Protein AF-A0A350JI44-F1 (afdb_monomer_lite)

Structure (mmCIF, N/CA/C/O backbone):
data_AF-A0A350JI44-F1
#
_entry.id   AF-A0A350JI44-F1
#
loop_
_atom_site.group_PDB
_atom_site.id
_atom_site.type_symbol
_atom_site.label_atom_id
_atom_site.label_alt_id
_atom_site.label_comp_id
_atom_site.label_asym_id
_atom_site.label_entity_id
_atom_site.label_seq_id
_atom_site.pdbx_PDB_ins_code
_atom_site.Cartn_x
_atom_site.Cartn_y
_atom_site.Cartn_z
_atom_site.occupancy
_atom_site.B_iso_or_equiv
_atom_site.auth_seq_id
_atom_site.auth_comp_id
_atom_site.auth_asym_id
_atom_site.auth_atom_id
_atom_site.pdbx_PDB_model_num
ATOM 1 N N . MET A 1 1 ? 23.380 -35.652 -24.282 1.00 51.34 1 MET A N 1
ATOM 2 C CA . MET A 1 1 ? 24.357 -34.605 -23.941 1.00 51.34 1 MET A CA 1
ATOM 3 C C . MET A 1 1 ? 23.623 -33.312 -24.211 1.00 51.34 1 MET A C 1
ATOM 5 O O . MET A 1 1 ? 23.260 -33.087 -25.354 1.00 51.34 1 MET A O 1
ATOM 9 N N . TRP A 1 2 ? 23.188 -32.619 -23.165 1.00 71.44 2 TRP A N 1
ATOM 10 C CA . TRP A 1 2 ? 22.486 -31.350 -23.331 1.00 71.44 2 TRP A CA 1
ATOM 11 C C . TRP A 1 2 ? 23.574 -30.292 -23.439 1.00 71.44 2 TRP A C 1
ATOM 13 O O . TRP A 1 2 ? 24.384 -30.178 -22.524 1.00 71.44 2 TRP A O 1
ATOM 23 N N . GLU A 1 3 ? 23.664 -29.625 -24.584 1.00 63.78 3 GLU A N 1
ATOM 24 C CA . GLU A 1 3 ? 24.556 -28.482 -24.739 1.00 63.78 3 GLU A CA 1
ATOM 25 C C . GLU A 1 3 ? 23.861 -27.279 -24.100 1.00 63.78 3 GLU A C 1
ATOM 27 O O . GLU A 1 3 ? 22.750 -26.908 -24.484 1.00 63.78 3 GLU A O 1
ATOM 32 N N . GLU A 1 4 ? 24.477 -26.744 -23.048 1.00 73.50 4 GLU A N 1
ATOM 33 C CA . GLU A 1 4 ? 24.036 -25.533 -22.363 1.00 73.50 4 GLU A CA 1
ATOM 34 C C . GLU A 1 4 ? 24.238 -24.356 -23.322 1.00 73.50 4 GLU A C 1
ATOM 36 O O . GLU A 1 4 ? 25.338 -23.826 -23.454 1.00 73.50 4 GLU A O 1
ATOM 41 N N . GLY A 1 5 ? 23.185 -24.005 -24.062 1.00 76.94 5 GLY A N 1
ATOM 42 C CA . GLY A 1 5 ? 23.188 -22.824 -24.917 1.00 76.94 5 GLY A CA 1
ATOM 43 C C . GLY A 1 5 ? 23.379 -21.558 -24.084 1.00 76.94 5 GLY A C 1
ATOM 44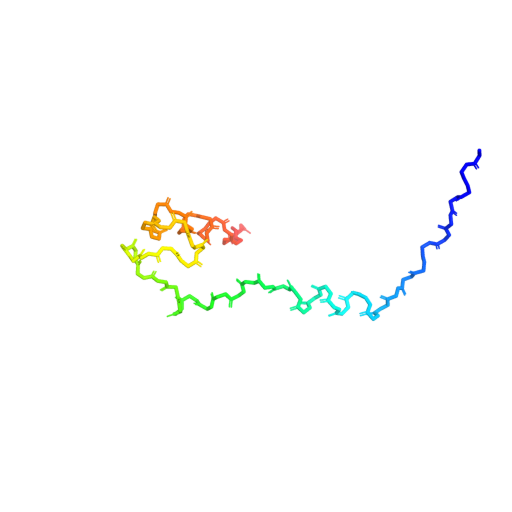 O O . GLY A 1 5 ? 22.779 -21.417 -23.014 1.00 76.94 5 GLY A O 1
ATOM 45 N N . GLU A 1 6 ? 24.217 -20.647 -24.579 1.00 74.69 6 GLU A N 1
ATOM 46 C CA . GLU A 1 6 ? 24.434 -19.350 -23.949 1.00 74.69 6 GLU A CA 1
ATOM 47 C C . GLU A 1 6 ? 23.116 -18.574 -23.909 1.00 74.69 6 GLU A C 1
ATOM 49 O O . GLU A 1 6 ? 22.451 -18.366 -24.925 1.00 74.69 6 GLU A O 1
ATOM 54 N N . TRP A 1 7 ? 22.712 -18.179 -22.705 1.00 81.31 7 TRP A N 1
ATOM 55 C CA . TRP A 1 7 ? 21.578 -17.289 -22.529 1.00 81.31 7 TRP A CA 1
ATOM 56 C C . TRP A 1 7 ? 21.959 -15.900 -23.041 1.00 81.31 7 TRP A C 1
ATOM 58 O O . TRP A 1 7 ? 22.722 -15.184 -22.393 1.00 81.31 7 TRP A O 1
ATOM 68 N N . GLU A 1 8 ? 21.411 -15.509 -24.188 1.00 65.94 8 GLU A N 1
ATOM 69 C CA . GLU A 1 8 ? 21.500 -14.134 -24.668 1.00 65.94 8 GLU A CA 1
ATOM 70 C C . GLU A 1 8 ? 20.490 -13.259 -23.917 1.00 65.94 8 GLU A C 1
ATOM 72 O O . GLU A 1 8 ? 19.286 -13.527 -23.881 1.00 65.94 8 GLU A O 1
ATOM 77 N N . HIS A 1 9 ? 20.997 -12.212 -23.268 1.00 75.44 9 HIS A N 1
ATOM 78 C CA . HIS A 1 9 ? 20.179 -11.247 -22.544 1.00 75.44 9 HIS A CA 1
ATOM 79 C C . HIS A 1 9 ? 19.529 -10.273 -23.526 1.00 75.44 9 HIS A C 1
ATOM 81 O O . HIS A 1 9 ? 20.180 -9.371 -24.054 1.00 75.44 9 HIS A O 1
ATOM 87 N N . GLU A 1 10 ? 18.238 -10.464 -23.789 1.00 77.75 10 GLU A N 1
ATOM 88 C CA . GLU A 1 10 ? 17.467 -9.547 -24.624 1.00 77.75 10 GLU A CA 1
ATOM 89 C C . GLU A 1 10 ? 16.847 -8.435 -23.758 1.00 77.75 10 GLU A C 1
ATOM 91 O O . GLU A 1 10 ? 15.800 -8.600 -23.129 1.00 77.75 10 GLU A O 1
ATOM 96 N N . GLU A 1 11 ? 17.499 -7.270 -23.731 1.00 76.31 11 GLU A N 1
ATOM 97 C CA . GLU A 1 11 ? 17.091 -6.089 -22.946 1.00 76.31 11 GLU A CA 1
ATOM 98 C C . GLU A 1 11 ? 15.666 -5.598 -23.292 1.00 76.31 11 GLU A C 1
ATOM 100 O O . GLU A 1 11 ? 14.969 -4.975 -22.488 1.00 76.31 11 GLU A O 1
ATOM 105 N N . THR A 1 12 ? 15.215 -5.879 -24.515 1.00 80.00 12 THR A N 1
ATOM 106 C CA . THR A 1 12 ? 13.853 -5.610 -24.995 1.00 80.00 12 THR A CA 1
ATOM 107 C C . THR A 1 12 ? 12.821 -6.417 -24.208 1.00 80.00 12 THR A C 1
ATOM 109 O O . THR A 1 12 ? 11.760 -5.887 -23.875 1.00 80.00 12 THR A O 1
ATOM 112 N N . MET A 1 13 ? 13.140 -7.669 -23.871 1.00 75.00 13 MET A N 1
ATOM 113 C CA . MET A 1 13 ? 12.231 -8.608 -23.227 1.00 75.00 13 MET A CA 1
ATOM 114 C C . MET A 1 13 ? 12.137 -8.353 -21.716 1.00 75.00 13 MET A C 1
ATOM 116 O O . MET A 1 13 ? 11.054 -8.477 -21.146 1.00 75.00 13 MET A O 1
ATOM 120 N N . GLU A 1 14 ? 13.207 -7.867 -21.077 1.00 75.25 14 GLU A N 1
ATOM 121 C CA . GLU A 1 14 ? 13.149 -7.368 -19.691 1.00 75.25 14 GLU A CA 1
ATOM 122 C C . GLU A 1 14 ? 12.279 -6.116 -19.541 1.00 75.25 14 GLU A C 1
ATOM 124 O O . GLU A 1 14 ? 11.454 -6.040 -18.630 1.00 75.25 14 GLU A O 1
ATOM 129 N N . LYS A 1 15 ? 12.379 -5.158 -20.471 1.00 72.38 15 LYS A N 1
ATOM 130 C CA . LYS A 1 15 ? 11.567 -3.924 -20.442 1.00 72.38 15 LYS A CA 1
ATOM 131 C C . LYS A 1 15 ? 10.061 -4.198 -20.533 1.00 72.38 15 LYS A C 1
ATOM 133 O O . LYS A 1 15 ? 9.253 -3.425 -20.007 1.00 72.38 15 LYS A O 1
ATOM 138 N N . VAL A 1 16 ? 9.675 -5.298 -21.183 1.00 74.69 16 VAL A N 1
ATOM 139 C CA . VAL A 1 16 ? 8.284 -5.774 -21.228 1.00 74.69 16 VAL A CA 1
ATOM 140 C C . VAL A 1 16 ? 7.847 -6.296 -19.855 1.00 74.69 16 VAL A C 1
ATOM 142 O O . VAL A 1 16 ? 6.776 -5.918 -19.380 1.00 74.69 16 VAL A O 1
ATOM 145 N N . LEU A 1 17 ? 8.689 -7.083 -19.178 1.00 68.44 17 LEU A N 1
ATOM 146 C CA . LEU A 1 17 ? 8.396 -7.621 -17.842 1.00 68.44 17 LEU A CA 1
ATOM 147 C C . LEU A 1 17 ? 8.314 -6.525 -16.765 1.00 68.44 17 LEU A C 1
ATOM 149 O O . LEU A 1 17 ? 7.462 -6.608 -15.878 1.00 68.44 17 LEU A O 1
ATOM 153 N N . ASP A 1 18 ? 9.121 -5.466 -16.869 1.00 64.62 18 ASP A N 1
ATOM 154 C CA . ASP A 1 18 ? 9.046 -4.302 -15.972 1.00 64.62 18 ASP A CA 1
ATOM 155 C C . ASP A 1 18 ? 7.740 -3.508 -16.135 1.00 64.62 18 ASP A C 1
ATOM 157 O O . ASP A 1 18 ? 7.178 -3.000 -15.158 1.00 64.62 18 ASP A O 1
ATOM 161 N N . SER A 1 19 ? 7.216 -3.429 -17.362 1.00 61.84 19 SER A N 1
ATOM 162 C CA . SER A 1 19 ? 5.934 -2.766 -17.646 1.00 61.84 19 SER A CA 1
ATOM 163 C C . SER A 1 19 ? 4.731 -3.552 -17.114 1.00 61.84 19 SER A C 1
ATOM 165 O O . SER A 1 19 ? 3.709 -2.956 -16.760 1.00 61.84 19 SER A O 1
ATOM 167 N N . ASP A 1 20 ? 4.878 -4.870 -16.977 1.00 58.47 20 ASP A N 1
ATOM 168 C CA . ASP A 1 20 ? 3.887 -5.778 -16.397 1.00 58.47 20 ASP A CA 1
ATOM 169 C C . ASP A 1 20 ? 4.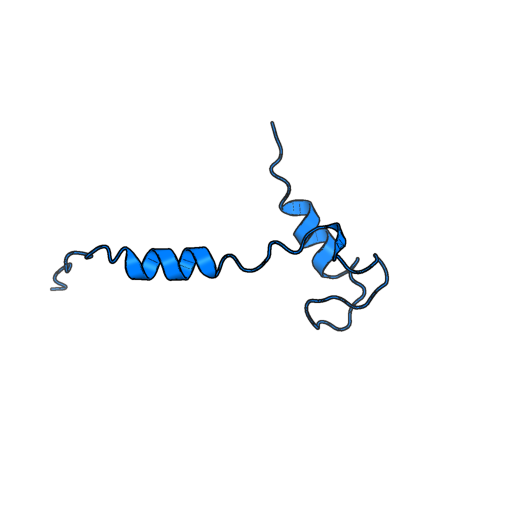024 -5.944 -14.874 1.00 58.47 20 ASP A C 1
ATOM 171 O O . ASP A 1 20 ? 3.394 -6.827 -14.280 1.00 58.47 20 ASP A O 1
ATOM 175 N N . ASN A 1 21 ? 4.712 -5.018 -14.185 1.00 60.44 21 ASN A N 1
ATOM 176 C CA . ASN A 1 21 ? 4.557 -4.803 -12.738 1.00 60.44 21 ASN A CA 1
ATOM 177 C C . ASN A 1 21 ? 3.179 -4.182 -12.420 1.00 60.44 21 ASN A C 1
ATOM 179 O O . ASN A 1 21 ? 2.999 -3.115 -11.817 1.00 60.44 21 ASN A O 1
ATOM 183 N N . ARG A 1 22 ? 2.139 -4.875 -12.873 1.00 60.59 22 ARG A N 1
ATOM 184 C CA . ARG A 1 22 ? 0.742 -4.592 -12.629 1.00 60.59 22 ARG A CA 1
ATOM 185 C C . ARG A 1 22 ? 0.437 -5.027 -11.204 1.00 60.59 22 ARG A C 1
ATOM 187 O O . ARG A 1 22 ? 0.029 -6.160 -10.971 1.00 60.59 22 ARG A O 1
ATOM 194 N N . SER A 1 23 ? 0.567 -4.099 -10.257 1.00 62.81 23 SER A N 1
ATOM 195 C CA . SER A 1 23 ? -0.485 -3.765 -9.275 1.00 62.81 23 SER A CA 1
ATOM 196 C C . SER A 1 23 ? -0.032 -2.693 -8.276 1.00 62.81 23 SER A C 1
ATOM 198 O O . SER A 1 23 ? -0.245 -2.820 -7.069 1.00 62.81 23 SER A O 1
ATOM 200 N N . PHE A 1 24 ? 0.484 -1.560 -8.758 1.00 60.53 24 PHE A N 1
ATOM 201 C CA . PHE A 1 24 ? 0.441 -0.323 -7.973 1.00 60.53 24 PHE A CA 1
ATOM 202 C C . PHE A 1 24 ? -0.964 0.268 -8.057 1.00 60.53 24 PHE A C 1
ATOM 204 O O . PHE A 1 24 ? -1.208 1.287 -8.698 1.00 60.53 24 PHE A O 1
ATOM 211 N N . ILE A 1 25 ? -1.931 -0.400 -7.424 1.00 65.62 25 ILE A N 1
ATOM 212 C CA . ILE A 1 25 ? -3.217 0.236 -7.152 1.00 65.62 25 ILE A CA 1
ATOM 213 C C . ILE A 1 25 ? -2.918 1.288 -6.087 1.00 65.62 25 ILE A C 1
ATOM 215 O O . ILE A 1 25 ? -2.558 0.919 -4.963 1.00 65.62 25 ILE A O 1
ATOM 219 N N . PRO A 1 26 ? -3.005 2.592 -6.411 1.00 66.31 26 PRO A N 1
ATOM 220 C CA . PRO A 1 26 ? -2.752 3.614 -5.414 1.00 66.31 26 PRO A CA 1
ATOM 221 C C . PRO A 1 26 ? -3.728 3.383 -4.262 1.00 66.31 26 PRO A C 1
ATOM 223 O O . PRO A 1 26 ? -4.902 3.090 -4.491 1.00 66.31 26 PRO A O 1
ATOM 226 N N . LYS A 1 27 ? -3.257 3.496 -3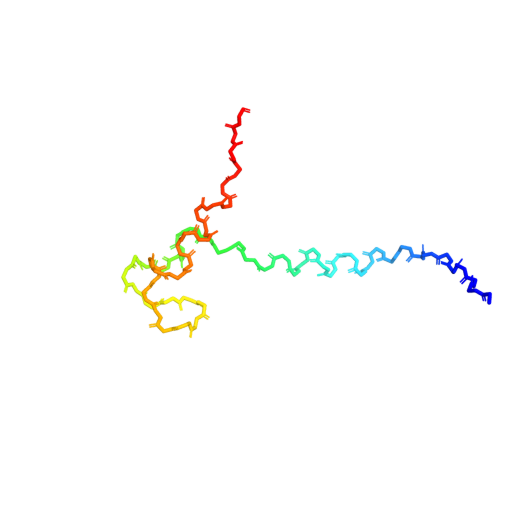.013 1.00 65.25 27 LYS A N 1
ATOM 227 C CA . LYS A 1 27 ? -4.086 3.223 -1.824 1.00 65.25 27 LYS A CA 1
ATOM 228 C C . LYS A 1 27 ? -5.391 4.032 -1.813 1.00 65.25 27 LYS A C 1
ATOM 230 O O . LYS A 1 27 ? -6.370 3.582 -1.232 1.00 65.25 27 LYS A O 1
ATOM 235 N N . SER A 1 28 ? -5.412 5.178 -2.496 1.00 67.19 28 SER A N 1
ATOM 236 C CA . SER A 1 28 ? -6.588 6.028 -2.711 1.00 67.19 28 SER A CA 1
ATOM 237 C C . SER A 1 28 ? -7.674 5.415 -3.605 1.00 67.19 28 SER A C 1
ATOM 239 O O . SER A 1 28 ? -8.822 5.831 -3.509 1.00 67.19 28 SER A O 1
ATOM 241 N N . LYS A 1 29 ? -7.346 4.432 -4.454 1.00 74.50 29 LYS A N 1
ATOM 242 C CA . LYS A 1 29 ? -8.294 3.683 -5.302 1.00 74.50 29 LYS A CA 1
ATOM 243 C C . LYS A 1 29 ? -8.665 2.314 -4.724 1.00 74.50 29 LYS A C 1
ATOM 245 O O . LYS A 1 29 ? -9.351 1.542 -5.392 1.00 74.50 29 LYS A O 1
ATOM 250 N N . LEU A 1 30 ? -8.201 1.975 -3.519 1.00 80.44 30 LEU A N 1
ATOM 251 C CA . LEU A 1 30 ? -8.606 0.722 -2.892 1.00 80.44 30 LEU A CA 1
ATOM 252 C C . LEU A 1 30 ? -10.084 0.808 -2.486 1.00 80.44 30 LEU A C 1
ATOM 254 O O . LEU A 1 30 ? -10.497 1.810 -1.898 1.00 80.44 30 LEU A O 1
ATOM 258 N N . PRO A 1 31 ? -10.880 -0.233 -2.776 1.00 85.81 31 PRO A N 1
ATOM 259 C CA . PRO A 1 31 ? -12.273 -0.273 -2.360 1.00 85.81 31 PRO A CA 1
ATOM 260 C C . PRO A 1 31 ? -12.376 -0.218 -0.828 1.00 85.81 31 PRO A C 1
ATOM 262 O O . PRO A 1 31 ? -11.488 -0.674 -0.099 1.00 85.81 31 PRO A O 1
ATOM 265 N N . GLY A 1 32 ? -13.485 0.331 -0.327 1.00 87.94 32 GLY A N 1
ATOM 266 C CA . GLY A 1 32 ? -13.761 0.381 1.107 1.00 87.94 32 GLY A CA 1
ATOM 267 C C . GLY A 1 32 ? -13.749 -1.013 1.748 1.00 87.94 32 GLY A C 1
ATOM 268 O O . GLY A 1 32 ? -13.984 -2.031 1.102 1.00 87.94 32 GLY A O 1
ATOM 269 N N . ARG A 1 33 ? -13.512 -1.094 3.063 1.00 88.31 33 ARG A N 1
ATOM 270 C CA . ARG A 1 33 ? -13.355 -2.372 3.791 1.00 88.31 33 ARG A CA 1
ATOM 271 C C . ARG A 1 33 ? -14.510 -3.372 3.538 1.00 88.31 33 ARG A C 1
ATOM 273 O O . ARG A 1 33 ? -14.292 -4.586 3.525 1.00 88.31 33 ARG A O 1
ATOM 280 N N . ASN A 1 34 ? -15.735 -2.884 3.352 1.00 91.50 34 ASN A N 1
ATOM 281 C CA . ASN A 1 34 ? -16.927 -3.707 3.124 1.00 91.50 34 ASN A CA 1
ATOM 282 C C . ASN A 1 34 ? -17.346 -3.840 1.649 1.00 91.50 34 ASN A C 1
ATOM 284 O O . ASN A 1 34 ? -18.247 -4.633 1.385 1.00 91.50 34 ASN A O 1
ATOM 288 N N . GLU A 1 35 ? -16.693 -3.127 0.735 1.00 91.75 35 GLU A N 1
ATOM 289 C CA . GLU A 1 35 ? -16.998 -3.124 -0.699 1.00 91.75 35 GLU A CA 1
ATOM 290 C C . GLU A 1 35 ? -16.595 -4.449 -1.370 1.00 91.75 35 GLU A C 1
ATOM 292 O O . GLU A 1 35 ? -15.761 -5.192 -0.822 1.00 91.75 35 GLU A O 1
ATOM 297 N N . PRO A 1 36 ? -17.168 -4.776 -2.543 1.00 91.62 36 PRO A N 1
ATOM 298 C CA . PRO A 1 36 ? -16.753 -5.939 -3.321 1.00 91.62 36 PRO A CA 1
ATOM 299 C C . PRO A 1 36 ? -15.258 -5.877 -3.668 1.00 91.62 36 PRO A C 1
ATOM 301 O O . PRO A 1 36 ? -14.703 -4.828 -3.994 1.00 91.62 36 PRO A O 1
ATOM 304 N N . CYS A 1 37 ? -14.577 -7.021 -3.582 1.00 91.38 37 CYS A N 1
ATOM 305 C CA . CYS A 1 37 ? -13.162 -7.110 -3.920 1.00 91.38 37 CYS A CA 1
ATOM 306 C C . CYS A 1 37 ? -12.922 -6.866 -5.417 1.00 91.38 37 CYS A C 1
ATOM 308 O O . CYS A 1 37 ? -13.459 -7.584 -6.255 1.00 91.38 37 CYS A O 1
ATOM 310 N N . ILE A 1 38 ? -11.989 -5.964 -5.730 1.00 86.12 38 ILE A N 1
ATOM 311 C CA . ILE A 1 38 ? -11.440 -5.712 -7.080 1.00 86.12 38 ILE A CA 1
ATOM 312 C C . ILE A 1 38 ? -10.831 -6.944 -7.767 1.00 86.12 38 ILE A C 1
ATOM 314 O O . ILE A 1 38 ? -10.600 -6.940 -8.966 1.00 86.12 38 ILE A O 1
ATOM 318 N N . CYS A 1 39 ? -10.570 -8.005 -7.008 1.00 86.19 39 CYS A N 1
ATOM 319 C CA . CYS A 1 39 ? -10.090 -9.283 -7.511 1.00 86.19 39 CYS A CA 1
ATOM 320 C C . CYS A 1 39 ? -11.190 -10.146 -8.155 1.00 86.19 39 CYS A C 1
ATOM 322 O O . CYS A 1 39 ? -10.908 -11.266 -8.567 1.00 86.19 39 CYS A O 1
ATOM 324 N N . GLY A 1 40 ? -12.448 -9.688 -8.160 1.00 84.94 40 GLY A N 1
ATOM 325 C CA . GLY A 1 40 ? -13.569 -10.420 -8.756 1.00 84.94 40 GLY A CA 1
ATOM 326 C C . GLY A 1 40 ? -14.086 -11.597 -7.922 1.00 84.94 40 GLY A C 1
ATOM 327 O O . GLY A 1 40 ? -14.938 -12.345 -8.379 1.00 84.94 40 GLY A O 1
ATOM 328 N N . SER A 1 41 ? -13.627 -11.769 -6.678 1.00 87.06 41 SER A N 1
ATOM 329 C CA . SER A 1 41 ? -14.007 -12.919 -5.839 1.00 87.06 41 SER A CA 1
ATOM 330 C C . SER A 1 41 ? -15.429 -12.865 -5.264 1.00 87.06 41 SER A C 1
ATOM 332 O O . SER A 1 41 ? -15.834 -13.787 -4.558 1.00 87.06 41 SER A O 1
ATOM 334 N N . GLY A 1 42 ? -16.151 -11.754 -5.450 1.00 88.81 42 GLY A N 1
ATOM 335 C CA . GLY A 1 42 ? -17.464 -11.508 -4.836 1.00 88.81 42 GLY A CA 1
ATOM 336 C C . GLY A 1 42 ? -17.443 -11.334 -3.308 1.00 88.81 42 GLY A C 1
ATOM 337 O O . GLY A 1 42 ? -18.478 -11.094 -2.692 1.00 88.81 42 GLY A O 1
ATOM 338 N N . ARG A 1 43 ? -16.274 -11.432 -2.658 1.00 90.31 43 ARG A N 1
ATOM 339 C CA . ARG A 1 43 ? -16.118 -11.268 -1.203 1.00 90.31 43 ARG A CA 1
ATOM 340 C C . ARG A 1 43 ? -15.859 -9.805 -0.842 1.00 90.31 43 ARG A C 1
ATOM 342 O O . ARG A 1 43 ? -15.276 -9.058 -1.625 1.00 90.31 43 ARG A O 1
ATOM 349 N N . LYS A 1 44 ? -16.207 -9.417 0.393 1.00 92.00 44 LYS A N 1
ATOM 350 C CA . LYS A 1 44 ? -15.841 -8.103 0.957 1.00 92.00 44 LYS A CA 1
ATOM 351 C C . LYS A 1 44 ? -14.321 -7.926 0.928 1.00 92.00 44 LYS A C 1
ATOM 353 O O . LYS A 1 44 ? -13.603 -8.844 1.337 1.00 92.00 44 LYS A O 1
ATOM 358 N N . PHE A 1 45 ? -13.836 -6.748 0.542 1.00 92.38 45 PHE A N 1
ATOM 359 C CA . PHE A 1 45 ? -12.406 -6.446 0.401 1.00 92.38 45 PHE A CA 1
ATOM 360 C C . PHE A 1 45 ? -11.585 -6.854 1.636 1.00 92.38 45 PHE A C 1
ATOM 362 O O . PHE A 1 45 ? -10.532 -7.487 1.506 1.00 92.38 45 PHE A O 1
ATOM 369 N N . LYS A 1 46 ? -12.133 -6.624 2.838 1.00 90.00 46 LYS A N 1
ATOM 370 C CA . LYS A 1 46 ? -11.523 -6.996 4.126 1.00 90.00 46 LYS A CA 1
ATOM 371 C C . LYS A 1 46 ? -11.266 -8.469 4.374 1.00 90.00 46 LYS A C 1
ATOM 373 O O . LYS A 1 46 ? -10.467 -8.774 5.239 1.00 90.00 46 LYS A O 1
ATOM 378 N N . LYS A 1 47 ? -12.006 -9.354 3.709 1.00 90.38 47 LYS A N 1
ATOM 379 C CA . LYS A 1 47 ? -11.881 -10.811 3.854 1.00 90.38 47 LYS A CA 1
ATOM 380 C C . LYS A 1 47 ? -11.179 -11.437 2.644 1.00 90.38 47 LYS A C 1
ATOM 382 O O . LYS A 1 47 ? -11.252 -12.649 2.469 1.00 90.38 47 LYS A O 1
ATOM 387 N N . CYS A 1 48 ? -10.603 -10.623 1.753 1.00 91.44 48 CYS A N 1
ATOM 388 C CA . CYS A 1 48 ? -10.086 -11.110 0.479 1.00 91.44 48 CYS A CA 1
ATOM 389 C C . CYS A 1 48 ? -8.694 -10.584 0.120 1.00 91.44 48 CYS A C 1
ATOM 391 O O . CYS A 1 48 ? -7.743 -11.363 0.084 1.00 91.44 48 CYS A O 1
ATOM 393 N N . CYS A 1 49 ? -8.560 -9.296 -0.201 1.00 88.31 49 CYS A N 1
ATOM 394 C CA . CYS A 1 49 ? -7.278 -8.725 -0.637 1.00 88.31 49 CYS A CA 1
ATOM 395 C C . CYS A 1 49 ? -6.676 -7.749 0.374 1.00 88.31 49 CYS A C 1
ATOM 397 O O . CYS A 1 49 ? -5.491 -7.460 0.274 1.00 88.31 49 CYS A O 1
ATOM 399 N N . LEU A 1 50 ? -7.445 -7.289 1.367 1.00 86.88 50 LEU A N 1
ATOM 400 C CA . LEU A 1 50 ? -6.953 -6.352 2.379 1.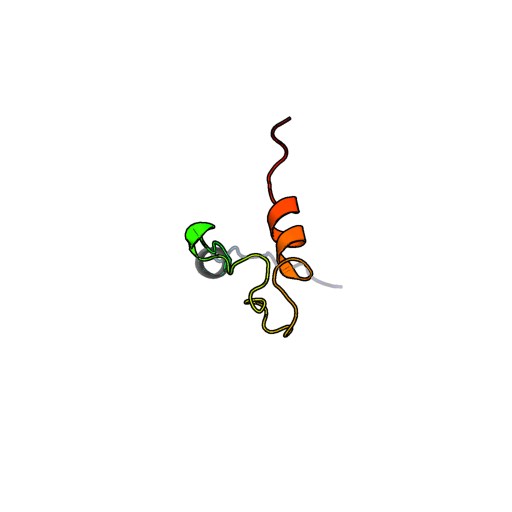00 86.88 50 LEU A CA 1
ATOM 401 C C . LEU A 1 50 ? -5.726 -6.887 3.137 1.00 86.88 50 LEU A C 1
ATOM 403 O O . LEU A 1 50 ? -4.748 -6.160 3.284 1.00 86.88 50 LEU A O 1
ATOM 407 N N . ASP A 1 51 ? -5.758 -8.146 3.579 1.00 84.44 51 ASP A N 1
ATOM 408 C CA . ASP A 1 51 ? -4.638 -8.743 4.320 1.00 84.44 51 ASP A CA 1
ATOM 409 C C . ASP A 1 51 ? -3.409 -8.917 3.425 1.00 84.44 51 ASP A C 1
ATOM 411 O O . ASP A 1 51 ? -2.318 -8.496 3.796 1.00 84.44 51 ASP A O 1
ATOM 415 N N . ARG A 1 52 ? -3.613 -9.407 2.195 1.00 82.19 52 ARG A N 1
ATOM 416 C CA . ARG A 1 52 ? -2.551 -9.559 1.188 1.00 82.19 52 ARG A CA 1
ATOM 417 C C . ARG A 1 52 ? -1.854 -8.241 0.849 1.00 82.19 52 ARG A C 1
ATOM 419 O O . ARG A 1 52 ? -0.660 -8.242 0.605 1.00 82.19 52 ARG A O 1
ATOM 426 N N . ILE A 1 53 ? -2.571 -7.116 0.854 1.00 80.12 53 ILE A N 1
ATOM 427 C CA . ILE A 1 53 ? -1.989 -5.789 0.587 1.00 80.12 53 ILE A CA 1
ATOM 428 C C . ILE A 1 53 ? -1.252 -5.240 1.821 1.00 80.12 53 ILE A C 1
ATOM 430 O O . ILE A 1 53 ? -0.265 -4.516 1.686 1.00 80.12 53 ILE A O 1
ATOM 434 N N . ASN A 1 54 ? -1.699 -5.576 3.034 1.00 77.75 54 ASN A N 1
ATOM 435 C CA . ASN A 1 54 ? -1.055 -5.122 4.270 1.00 77.75 54 ASN A CA 1
ATOM 436 C C . ASN A 1 54 ? 0.266 -5.844 4.564 1.00 77.75 54 ASN A C 1
ATOM 438 O O . ASN A 1 54 ? 1.169 -5.218 5.119 1.00 77.75 54 ASN A O 1
ATOM 442 N N . THR A 1 55 ? 0.398 -7.113 4.176 1.00 70.31 55 THR A N 1
ATOM 443 C CA . THR A 1 55 ? 1.612 -7.920 4.392 1.00 70.31 55 THR A CA 1
ATOM 444 C C . THR A 1 55 ? 2.778 -7.539 3.479 1.00 70.31 55 THR A C 1
ATOM 446 O O . THR A 1 55 ? 3.909 -7.900 3.770 1.00 70.31 55 THR A O 1
ATOM 449 N N . ILE A 1 56 ? 2.528 -6.789 2.399 1.00 66.94 56 ILE A N 1
ATOM 450 C CA . ILE A 1 56 ? 3.557 -6.338 1.438 1.00 66.94 56 ILE A CA 1
ATOM 451 C C . ILE A 1 56 ? 4.322 -5.107 1.958 1.00 66.94 56 ILE A C 1
ATOM 453 O O . ILE A 1 56 ? 5.289 -4.663 1.345 1.00 66.94 56 ILE A O 1
ATOM 457 N N . LYS A 1 57 ? 3.932 -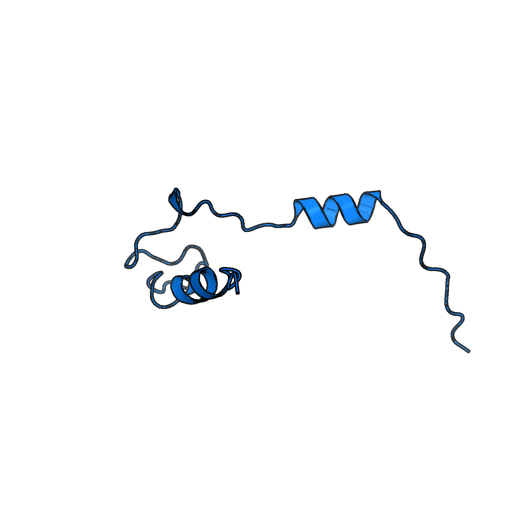4.523 3.103 1.00 57.97 57 LYS A N 1
ATOM 458 C CA . LYS A 1 57 ? 4.716 -3.432 3.694 1.00 57.97 57 LYS A CA 1
ATOM 459 C C . LYS A 1 57 ? 6.102 -3.978 4.057 1.00 57.97 57 LYS A C 1
ATOM 461 O O . LYS A 1 57 ? 6.161 -4.861 4.913 1.00 57.97 57 LYS A O 1
ATOM 466 N N . PRO A 1 58 ? 7.199 -3.460 3.472 1.00 60.09 58 PRO A N 1
ATOM 467 C CA . PRO A 1 58 ? 8.523 -3.835 3.927 1.00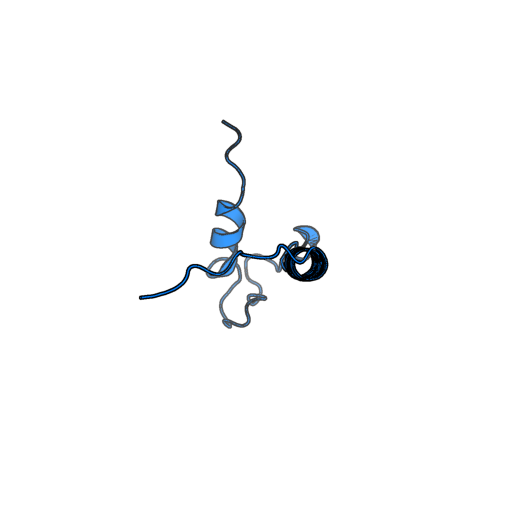 60.09 58 PRO A CA 1
ATOM 468 C C . PRO A 1 58 ? 8.602 -3.435 5.396 1.00 60.09 58 PRO A C 1
ATOM 470 O O . PRO A 1 58 ? 8.411 -2.266 5.748 1.00 60.09 58 PRO A O 1
ATOM 473 N N . THR A 1 59 ? 8.807 -4.415 6.268 1.00 59.00 59 THR A N 1
ATOM 474 C CA . THR A 1 59 ? 9.179 -4.157 7.651 1.00 59.00 59 THR A CA 1
ATOM 475 C C . THR A 1 59 ? 10.515 -3.428 7.590 1.00 59.00 59 THR A C 1
ATOM 477 O O . THR A 1 59 ? 11.551 -4.060 7.401 1.00 59.00 59 THR A O 1
ATOM 480 N N . ARG A 1 60 ? 10.501 -2.092 7.663 1.00 61.56 60 ARG A N 1
ATOM 481 C CA . ARG A 1 60 ? 11.712 -1.333 7.979 1.00 61.56 60 ARG A CA 1
ATOM 482 C C . ARG A 1 60 ? 12.123 -1.795 9.375 1.00 61.56 60 ARG A C 1
ATOM 484 O O . ARG A 1 60 ? 11.434 -1.465 10.339 1.00 61.56 60 ARG A O 1
ATOM 491 N N . LYS A 1 61 ? 13.140 -2.648 9.432 1.00 53.91 61 LYS A N 1
ATOM 492 C CA . LYS A 1 61 ? 13.842 -3.014 10.655 1.00 53.91 61 LYS A CA 1
ATOM 493 C C . LYS A 1 61 ? 15.101 -2.169 10.736 1.00 53.91 61 LYS A C 1
ATOM 495 O O . LYS A 1 61 ? 15.695 -1.943 9.659 1.00 53.91 61 LYS A O 1
#

Secondary structure (DSSP, 8-state):
----------HHHHHHHHHT-TT---GGGSPPTTSBPTTSSSSBGGGTTHHHHHTTS----

Foldseek 3Di:
DDDPDDDDDDPVVVVVVVVPPPDPPPPVNADPQQDQHPVPPRHRVVVPCPVVVVVPPPPPD

Radius of gyration: 18.81 Å; chains: 1; bounding box: 42×41×36 Å

Sequence (61 aa):
MWEEGEWEHEETMEKVLDSDNRSFIPKSKLPGRNEPCICGSGRKFKKCCLDRINTIKPTRK

pLDDT: mean 75.74, std 11.69, range [51.34, 92.38]